Protein AF-A0A357APW9-F1 (afdb_monomer)

Solvent-accessible surface area (backbone atoms only — not comparable to full-atom values): 9909 Å² total; per-residue (Å²): 135,91,47,69,49,80,45,80,78,42,77,42,94,88,52,69,46,68,48,72,47,75,75,50,88,59,89,63,44,68,47,50,51,34,28,73,75,74,56,40,44,51,29,36,84,84,60,28,54,69,67,61,25,52,53,49,45,25,72,75,55,72,47,82,49,67,90,76,59,82,57,70,55,72,73,76,88,40,74,47,80,46,75,39,66,76,65,38,52,69,49,36,78,76,43,92,76,88,88,84,92,71,72,62,35,58,68,30,61,76,71,74,54,78,60,78,71,83,72,60,78,86,78,75,69,86,81,60,69,89,76,66,81,55,47,63,30,16,48,74,73,51,70,75,55,53,55,48,50,54,53,56,65,67,56,110

Foldseek 3Di:
DFDKDWDFPDDDPLATDIDIGGPDDDPCRVQQVCLVVVRGWALDPPSDDPVSNQVLVCLLPVNPCRVVDRRDTLDDPFKDKDAFVVVVVVVCVVPPDDDDDDDADVVCQVVVDDDPVSVDPPPDPPPCPVVDHIDIHGDDQDPSNVSSVVSSVVND

Structure (mmCIF, N/CA/C/O backbone):
data_AF-A0A357APW9-F1
#
_entry.id   AF-A0A357APW9-F1
#
loop_
_atom_site.group_PDB
_atom_site.id
_atom_site.type_symbol
_atom_site.label_atom_id
_atom_site.label_alt_id
_atom_site.label_comp_id
_atom_site.label_asym_id
_atom_site.label_entity_id
_atom_site.label_seq_id
_atom_site.pdbx_PDB_ins_code
_atom_site.Cartn_x
_atom_site.Cartn_y
_atom_site.Cartn_z
_atom_site.occupancy
_atom_site.B_iso_or_equiv
_atom_site.auth_seq_id
_atom_site.auth_comp_id
_atom_site.auth_asym_id
_atom_site.auth_atom_id
_atom_site.pdbx_PDB_model_num
ATOM 1 N N . PRO A 1 1 ? -9.421 -14.917 10.640 1.00 76.00 1 PRO A N 1
ATOM 2 C CA . PRO A 1 1 ? -8.869 -14.734 9.272 1.00 76.00 1 PRO A CA 1
ATOM 3 C C . PRO A 1 1 ? -8.505 -13.267 9.021 1.00 76.00 1 PRO A C 1
ATOM 5 O O . PRO A 1 1 ? -9.107 -12.390 9.628 1.00 76.00 1 PRO A O 1
ATOM 8 N N . VAL A 1 2 ? -7.502 -13.020 8.182 1.00 84.69 2 VAL A N 1
ATOM 9 C CA . VAL A 1 2 ? -7.038 -11.672 7.825 1.00 84.69 2 VAL A CA 1
ATOM 10 C C . VAL A 1 2 ? -7.858 -11.188 6.626 1.00 84.69 2 VAL A C 1
ATOM 12 O O . VAL A 1 2 ? -8.002 -11.959 5.679 1.00 84.69 2 VAL A O 1
ATOM 15 N N . LYS A 1 3 ? -8.442 -9.985 6.667 1.00 89.31 3 LYS A N 1
ATOM 16 C CA . LYS A 1 3 ? -9.419 -9.531 5.659 1.00 89.31 3 LYS A CA 1
ATOM 17 C C . LYS A 1 3 ? -9.141 -8.103 5.186 1.00 89.31 3 LYS A C 1
ATOM 19 O O . LYS A 1 3 ? -8.924 -7.213 6.007 1.00 89.31 3 LYS A O 1
ATOM 24 N N . ILE A 1 4 ? -9.193 -7.912 3.872 1.00 90.88 4 ILE A N 1
ATOM 25 C CA . ILE A 1 4 ? -9.157 -6.619 3.180 1.00 90.88 4 ILE A CA 1
ATOM 26 C C . ILE A 1 4 ? -10.185 -6.641 2.048 1.00 90.88 4 ILE A C 1
ATOM 28 O O . ILE A 1 4 ? -10.442 -7.717 1.503 1.00 90.88 4 ILE A O 1
ATOM 32 N N . SER A 1 5 ? -10.751 -5.485 1.714 1.00 91.06 5 SER A N 1
ATOM 33 C CA . SER A 1 5 ? -11.453 -5.265 0.445 1.00 91.06 5 SER A CA 1
ATOM 34 C C . SER A 1 5 ? -10.476 -4.650 -0.556 1.00 91.06 5 SER A C 1
ATOM 36 O O . SER A 1 5 ? -9.596 -3.891 -0.148 1.00 91.06 5 SER A O 1
ATOM 38 N N . ILE A 1 6 ? -10.584 -5.000 -1.837 1.00 92.69 6 ILE A N 1
ATOM 39 C CA . ILE A 1 6 ? -9.710 -4.494 -2.903 1.00 92.69 6 ILE A CA 1
ATOM 40 C C . ILE A 1 6 ? -10.590 -4.032 -4.059 1.00 92.69 6 ILE A C 1
ATOM 42 O O . ILE A 1 6 ? -11.341 -4.835 -4.611 1.00 92.69 6 ILE A O 1
ATOM 46 N N . GLU A 1 7 ? -10.426 -2.778 -4.462 1.00 89.75 7 GLU A N 1
ATOM 47 C CA . GLU A 1 7 ? -11.064 -2.197 -5.637 1.00 89.75 7 GLU A CA 1
ATOM 48 C C . GLU A 1 7 ? -9.993 -1.701 -6.625 1.00 89.75 7 GLU A C 1
ATOM 50 O O . GLU A 1 7 ? -9.190 -0.824 -6.292 1.00 89.75 7 GLU A O 1
ATOM 55 N N . PRO A 1 8 ? -9.911 -2.269 -7.842 1.00 88.62 8 PRO A N 1
ATOM 56 C CA . PRO A 1 8 ? -9.002 -1.772 -8.866 1.00 88.62 8 PRO A CA 1
ATOM 57 C C . PRO A 1 8 ? -9.509 -0.454 -9.454 1.00 88.62 8 PRO A C 1
ATOM 59 O O . PRO A 1 8 ? -10.489 -0.431 -10.192 1.00 88.62 8 PRO A O 1
ATOM 62 N N . LEU A 1 9 ? -8.792 0.633 -9.183 1.00 82.56 9 LEU A N 1
ATOM 63 C CA . LEU A 1 9 ? -9.059 1.945 -9.774 1.00 82.56 9 LEU A CA 1
ATOM 64 C C . LEU A 1 9 ? -8.445 2.066 -11.175 1.00 82.56 9 LEU A C 1
ATOM 66 O O . LEU A 1 9 ? -8.973 2.750 -12.049 1.00 82.56 9 LEU A O 1
ATOM 70 N N . PHE A 1 10 ? -7.312 1.397 -11.398 1.00 81.38 10 PHE A N 1
ATOM 71 C CA . PHE A 1 10 ? -6.664 1.318 -12.702 1.00 81.38 10 PHE A CA 1
ATOM 72 C C . PHE A 1 10 ? -5.875 0.017 -12.841 1.00 81.38 10 PHE A C 1
ATOM 74 O O . PHE A 1 10 ? -5.241 -0.439 -11.890 1.00 81.38 10 PHE A O 1
ATOM 81 N N . VAL A 1 11 ? -5.858 -0.553 -14.044 1.00 85.69 11 VAL A N 1
ATOM 82 C CA . VAL A 1 11 ? -5.086 -1.756 -14.370 1.00 85.69 11 VAL A CA 1
ATOM 83 C C . VAL A 1 11 ? -4.400 -1.558 -15.720 1.00 85.69 11 VAL A C 1
ATOM 85 O O . VAL A 1 11 ? -5.046 -1.168 -16.690 1.00 85.69 11 VAL A O 1
ATOM 88 N N . SER A 1 12 ? -3.100 -1.840 -15.776 1.00 84.94 12 SER A N 1
ATOM 89 C CA . SER A 1 12 ? -2.330 -2.037 -17.007 1.00 84.94 12 SER A CA 1
ATOM 90 C C . SER A 1 12 ? -1.679 -3.418 -17.010 1.00 84.94 12 SER A C 1
ATOM 92 O O . SER A 1 12 ? -1.779 -4.168 -16.039 1.00 84.94 12 SER A O 1
ATOM 94 N N . ASP A 1 13 ? -0.949 -3.735 -18.078 1.00 85.44 13 ASP A N 1
ATOM 95 C CA . ASP A 1 13 ? -0.240 -5.010 -18.224 1.00 85.44 13 ASP A CA 1
ATOM 96 C C . ASP A 1 13 ? 0.817 -5.253 -17.137 1.00 85.44 13 ASP A C 1
ATOM 98 O O . ASP A 1 13 ? 1.191 -6.391 -16.864 1.00 85.44 13 ASP A O 1
ATOM 102 N N . SER A 1 14 ? 1.352 -4.182 -16.540 1.00 86.88 14 SER A N 1
ATOM 103 C CA . SER A 1 14 ? 2.475 -4.264 -15.597 1.00 86.88 14 SER A CA 1
ATOM 104 C C . SER A 1 14 ? 2.143 -3.819 -14.176 1.00 86.88 14 SER A C 1
ATOM 106 O O . SER A 1 14 ? 2.874 -4.187 -13.257 1.00 86.88 14 SER A O 1
ATOM 108 N N . TYR A 1 15 ? 1.099 -3.006 -13.980 1.00 89.94 15 TYR A N 1
ATOM 109 C CA . TYR A 1 15 ? 0.781 -2.420 -12.677 1.00 89.94 15 TYR A CA 1
ATOM 110 C C . TYR A 1 15 ? -0.725 -2.256 -12.480 1.00 89.94 15 TYR A C 1
ATOM 112 O O . TYR A 1 15 ? -1.475 -2.017 -13.422 1.00 89.94 15 TYR A O 1
ATOM 120 N N . SER A 1 16 ? -1.147 -2.292 -11.220 1.00 90.31 16 SER A N 1
ATOM 121 C CA . SER A 1 16 ? -2.506 -1.956 -10.807 1.00 90.31 16 SER A CA 1
ATOM 122 C C . SER A 1 16 ? -2.482 -0.856 -9.753 1.00 90.31 16 SER A C 1
ATOM 124 O O . SER A 1 16 ? -1.707 -0.932 -8.797 1.00 90.31 16 SER A O 1
ATOM 126 N N . TYR A 1 17 ? -3.360 0.129 -9.905 1.00 88.75 17 TYR A N 1
ATOM 127 C CA . TYR A 1 17 ? -3.673 1.109 -8.879 1.00 88.75 17 TYR A CA 1
ATOM 128 C C . TYR A 1 17 ? -4.918 0.643 -8.127 1.00 88.75 17 TYR A C 1
ATOM 130 O O . TYR A 1 17 ? -5.968 0.441 -8.737 1.00 88.75 17 TYR A O 1
ATOM 138 N N . LEU A 1 18 ? -4.776 0.412 -6.824 1.00 89.38 18 LEU A N 1
ATOM 139 C CA . LEU A 1 18 ? -5.797 -0.230 -6.004 1.00 89.38 18 LEU A CA 1
ATOM 140 C C . LEU A 1 18 ? -6.224 0.695 -4.872 1.00 89.38 18 LEU A C 1
ATOM 142 O O . LEU A 1 18 ? -5.379 1.246 -4.165 1.00 89.38 18 LEU A O 1
ATOM 146 N N . GLU A 1 19 ? -7.527 0.774 -4.656 1.00 87.94 19 GLU A N 1
ATOM 147 C CA . GLU A 1 19 ? -8.104 1.202 -3.394 1.00 87.94 19 GLU A CA 1
ATOM 148 C C . GLU A 1 19 ? -8.273 -0.022 -2.491 1.00 87.94 19 GLU A C 1
ATOM 150 O O . GLU A 1 19 ? -8.686 -1.098 -2.934 1.00 87.94 19 GLU A O 1
ATOM 155 N N . ILE A 1 20 ? -7.865 0.106 -1.227 1.00 90.31 20 ILE A N 1
ATOM 156 C CA . ILE A 1 20 ? -7.864 -1.009 -0.280 1.00 90.31 20 ILE A CA 1
ATOM 157 C C . ILE A 1 20 ? -8.502 -0.566 1.023 1.00 90.31 20 ILE A C 1
ATOM 159 O O . ILE A 1 20 ? -8.011 0.347 1.686 1.00 90.31 20 ILE A O 1
ATOM 163 N N . GLU A 1 21 ? -9.531 -1.298 1.432 1.00 88.12 21 GLU A N 1
ATOM 164 C CA . GLU A 1 21 ? -10.164 -1.133 2.733 1.00 88.12 21 GLU A CA 1
ATOM 165 C C . GLU A 1 21 ? -9.637 -2.186 3.717 1.00 88.12 21 GLU A C 1
ATOM 167 O O . GLU A 1 21 ? -9.657 -3.398 3.461 1.00 88.12 21 GLU A O 1
ATOM 172 N N . LEU A 1 22 ? -9.157 -1.726 4.872 1.00 87.31 22 LEU A N 1
ATOM 173 C CA . LEU A 1 22 ? -8.703 -2.595 5.953 1.00 87.31 22 LEU A CA 1
ATOM 174 C C . LEU A 1 22 ? -9.883 -3.037 6.824 1.00 87.31 22 LEU A C 1
ATOM 176 O O . LEU A 1 22 ? -10.362 -2.280 7.657 1.00 87.31 22 LEU A O 1
ATOM 180 N N . ILE A 1 23 ? -10.273 -4.309 6.712 1.00 87.88 23 ILE A N 1
ATOM 181 C CA . ILE A 1 23 ? -11.295 -4.912 7.591 1.00 87.88 23 ILE A CA 1
ATOM 182 C C . ILE A 1 23 ? -10.653 -5.435 8.890 1.00 87.88 23 ILE A C 1
ATOM 184 O O . ILE A 1 23 ? -11.259 -5.433 9.958 1.00 87.88 23 ILE A O 1
ATOM 188 N N . THR A 1 24 ? -9.405 -5.907 8.815 1.00 89.19 24 THR A N 1
ATOM 189 C CA . THR A 1 24 ? -8.574 -6.253 9.985 1.00 89.19 24 THR A CA 1
ATOM 190 C C . THR A 1 24 ? -7.242 -5.501 9.950 1.00 89.19 24 THR A C 1
ATOM 192 O O . THR A 1 24 ? -6.805 -5.112 8.874 1.00 89.19 24 THR A O 1
ATOM 195 N N . GLY A 1 25 ? -6.565 -5.330 11.094 1.00 89.00 25 GLY A N 1
ATOM 196 C CA . GLY A 1 25 ? -5.354 -4.493 11.219 1.00 89.00 25 GLY A CA 1
ATOM 197 C C . GLY A 1 25 ? -4.065 -5.225 11.624 1.00 89.00 25 GLY A C 1
ATOM 198 O O . GLY A 1 25 ? -3.345 -4.753 12.500 1.00 89.00 25 GLY A O 1
ATOM 199 N N . LYS A 1 26 ? -3.754 -6.398 11.053 1.00 91.88 26 LYS A N 1
ATOM 200 C CA . LYS A 1 26 ? -2.499 -7.108 11.382 1.00 91.88 26 LYS A CA 1
ATOM 201 C C . LYS A 1 26 ? -1.266 -6.420 10.779 1.00 91.88 26 LYS A C 1
ATOM 203 O O . LYS A 1 26 ? -1.328 -5.788 9.725 1.00 91.88 26 LYS A O 1
ATOM 208 N N . SER A 1 27 ? -0.104 -6.609 11.406 1.00 93.75 27 SER A N 1
ATOM 209 C CA . SER A 1 27 ? 1.164 -6.052 10.918 1.00 93.75 27 SER A CA 1
ATOM 210 C C . SER A 1 27 ? 1.477 -6.501 9.487 1.00 93.75 27 SER A C 1
ATOM 212 O O . SER A 1 27 ? 1.484 -7.694 9.188 1.00 93.75 27 SER A O 1
ATOM 214 N N . HIS A 1 28 ? 1.772 -5.533 8.612 1.00 93.88 28 HIS A N 1
ATOM 215 C CA . HIS A 1 28 ? 2.067 -5.743 7.186 1.00 93.88 28 HIS A CA 1
ATOM 216 C C . HIS A 1 28 ? 0.985 -6.505 6.406 1.00 93.88 28 HIS A C 1
ATOM 218 O O . HIS A 1 28 ? 1.290 -7.116 5.384 1.00 93.88 28 HIS A O 1
ATOM 224 N N . GLN A 1 29 ? -0.261 -6.477 6.875 1.00 94.75 29 GLN A N 1
ATOM 225 C CA . GLN A 1 29 ? -1.353 -7.265 6.318 1.00 94.75 29 GLN A CA 1
ATOM 226 C C . GLN A 1 29 ? -1.517 -7.087 4.803 1.00 94.75 29 GLN A C 1
ATOM 228 O O . GLN A 1 29 ? -1.393 -8.070 4.077 1.00 94.75 29 GLN A O 1
ATOM 233 N N . ILE A 1 30 ? -1.704 -5.849 4.330 1.00 95.94 30 ILE A N 1
ATOM 234 C CA . ILE A 1 30 ? -1.867 -5.541 2.897 1.00 95.94 30 ILE A CA 1
ATOM 235 C C . ILE A 1 30 ? -0.674 -6.071 2.099 1.00 95.94 30 ILE A C 1
ATOM 237 O O . ILE A 1 30 ? -0.833 -6.824 1.144 1.00 95.94 30 ILE A O 1
ATOM 241 N N . ARG A 1 31 ? 0.536 -5.727 2.547 1.00 96.69 31 ARG A N 1
ATOM 242 C CA . ARG A 1 31 ? 1.800 -6.074 1.888 1.00 96.69 31 ARG A CA 1
ATOM 243 C C . ARG A 1 31 ? 1.967 -7.582 1.704 1.00 96.69 31 ARG A C 1
ATOM 245 O O . ARG A 1 31 ? 2.265 -8.043 0.608 1.00 96.69 31 ARG A O 1
ATOM 252 N N . ALA A 1 32 ? 1.749 -8.349 2.771 1.00 96.31 32 ALA A N 1
ATOM 253 C CA . ALA A 1 32 ? 1.882 -9.801 2.744 1.00 96.31 32 ALA A CA 1
ATOM 254 C C . ALA A 1 32 ? 0.772 -10.467 1.918 1.00 96.31 32 ALA A C 1
ATOM 256 O O . ALA A 1 32 ? 1.051 -11.410 1.183 1.00 96.31 32 ALA A O 1
ATOM 257 N N . GLN A 1 33 ? -0.470 -9.978 2.014 1.00 95.94 33 GLN A N 1
ATOM 258 C CA . GLN A 1 33 ? -1.592 -10.526 1.249 1.00 95.94 33 GLN A CA 1
ATOM 259 C C . GLN A 1 33 ? -1.411 -10.301 -0.253 1.00 95.94 33 GLN A C 1
ATOM 261 O O . GLN A 1 33 ? -1.477 -11.262 -1.016 1.00 95.94 33 GLN A O 1
ATOM 266 N N . LEU A 1 34 ? -1.092 -9.075 -0.666 1.00 96.44 34 LEU A N 1
ATOM 267 C CA . LEU A 1 34 ? -0.835 -8.736 -2.065 1.00 96.44 34 LEU A CA 1
ATOM 268 C C . LEU A 1 34 ? 0.351 -9.523 -2.648 1.00 96.44 34 LEU A C 1
ATOM 270 O O . LEU A 1 34 ? 0.254 -10.090 -3.735 1.00 96.44 34 LEU A O 1
ATOM 274 N N . ALA A 1 35 ? 1.444 -9.664 -1.892 1.00 96.44 35 ALA A N 1
ATOM 275 C CA . ALA A 1 35 ? 2.565 -10.510 -2.299 1.00 96.44 35 ALA A CA 1
ATOM 276 C C . ALA A 1 35 ? 2.176 -11.995 -2.427 1.00 96.44 35 ALA A C 1
ATOM 278 O O . ALA A 1 35 ? 2.613 -12.661 -3.363 1.00 96.44 35 ALA A O 1
ATOM 279 N N . SER A 1 36 ? 1.330 -12.512 -1.527 1.00 95.56 36 SER A N 1
ATOM 280 C CA . SER A 1 36 ? 0.896 -13.918 -1.551 1.00 95.56 36 SER A CA 1
ATOM 281 C C . SER A 1 36 ? 0.057 -14.282 -2.780 1.00 95.56 36 SER A C 1
ATOM 283 O O . SER A 1 36 ? 0.080 -15.435 -3.202 1.00 95.56 36 SER A O 1
ATOM 285 N N . ILE A 1 37 ? -0.628 -13.302 -3.381 1.00 94.62 37 ILE A N 1
ATOM 286 C CA . ILE A 1 37 ? -1.390 -13.467 -4.629 1.00 94.62 37 ILE A CA 1
ATOM 287 C C . ILE A 1 37 ? -0.579 -13.080 -5.876 1.00 94.62 37 ILE A C 1
ATOM 289 O O . ILE A 1 37 ? -1.145 -12.929 -6.954 1.00 94.62 37 ILE A O 1
ATOM 293 N N . GLY A 1 38 ? 0.737 -12.880 -5.740 1.00 94.56 38 GLY A N 1
ATOM 294 C CA . GLY A 1 38 ? 1.641 -12.579 -6.854 1.00 94.56 38 GLY A CA 1
ATOM 295 C C . GLY A 1 38 ? 1.688 -11.113 -7.292 1.00 94.56 38 GLY A C 1
ATOM 296 O O . GLY A 1 38 ? 2.378 -10.806 -8.258 1.00 94.56 38 GLY A O 1
ATOM 297 N N . ASN A 1 39 ? 1.018 -10.205 -6.577 1.00 95.06 39 ASN A N 1
ATOM 298 C CA . ASN A 1 39 ? 0.908 -8.787 -6.932 1.00 95.06 39 ASN A CA 1
ATOM 299 C C . ASN A 1 39 ? 1.480 -7.885 -5.825 1.00 95.06 39 ASN A C 1
ATOM 301 O O . ASN A 1 39 ? 0.738 -7.117 -5.220 1.00 95.06 39 ASN A O 1
ATOM 305 N N . PRO A 1 40 ? 2.775 -7.990 -5.476 1.00 96.12 40 PRO A N 1
ATOM 306 C CA . PRO A 1 40 ? 3.326 -7.255 -4.345 1.00 96.12 40 PRO A CA 1
ATOM 307 C C . PRO A 1 40 ? 3.349 -5.735 -4.566 1.00 96.12 40 PRO A C 1
ATOM 309 O O . PRO A 1 40 ? 3.482 -5.250 -5.687 1.00 96.12 40 PRO A O 1
ATOM 312 N N . VAL A 1 41 ? 3.325 -4.985 -3.461 1.00 95.62 41 VAL A N 1
ATOM 313 C CA . VAL A 1 41 ? 3.436 -3.518 -3.467 1.00 95.62 41 VAL A CA 1
ATOM 314 C C . VAL A 1 41 ? 4.792 -3.075 -4.030 1.00 95.62 41 VAL A C 1
ATOM 316 O O . VAL A 1 41 ? 5.847 -3.552 -3.596 1.00 95.62 41 VAL A O 1
ATOM 319 N N . ILE A 1 42 ? 4.775 -2.118 -4.960 1.00 93.25 42 ILE A N 1
ATOM 320 C CA . ILE A 1 42 ? 5.993 -1.510 -5.506 1.00 93.25 42 ILE A CA 1
ATOM 321 C C . ILE A 1 42 ? 6.739 -0.744 -4.409 1.00 93.25 42 ILE A C 1
ATOM 323 O O . ILE A 1 42 ? 6.147 -0.038 -3.598 1.00 93.25 42 ILE A O 1
ATOM 3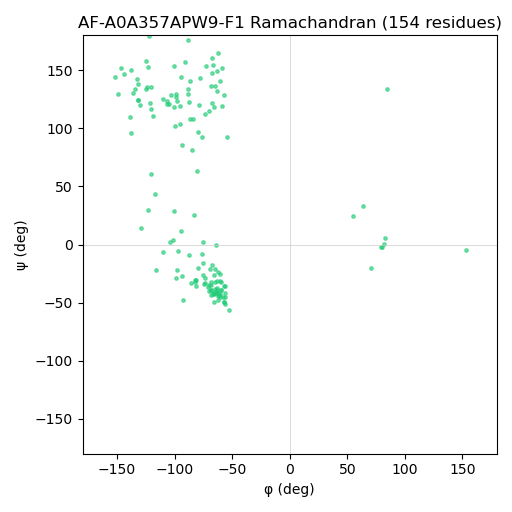27 N N . GLY A 1 43 ? 8.057 -0.912 -4.371 1.00 91.31 43 GLY A N 1
ATOM 328 C CA . GLY A 1 43 ? 8.936 -0.342 -3.350 1.00 91.31 43 GLY A CA 1
ATOM 329 C C . GLY A 1 43 ? 8.968 -1.121 -2.034 1.00 91.31 43 GLY A C 1
ATOM 330 O O . GLY A 1 43 ? 9.754 -0.796 -1.146 1.00 91.31 43 GLY A O 1
ATOM 331 N N . ASP A 1 44 ? 8.190 -2.201 -1.896 1.00 94.75 44 ASP A N 1
ATOM 332 C CA . ASP A 1 44 ? 8.287 -3.075 -0.730 1.00 94.75 44 ASP A CA 1
ATOM 333 C C . ASP A 1 44 ? 9.607 -3.865 -0.754 1.00 94.75 44 ASP A C 1
ATOM 335 O O . ASP A 1 44 ? 9.838 -4.712 -1.618 1.00 94.75 44 ASP A O 1
ATOM 339 N N . PHE A 1 45 ? 10.489 -3.605 0.212 1.00 90.44 45 PHE A N 1
ATOM 340 C CA . PHE A 1 45 ? 11.772 -4.306 0.332 1.00 90.44 45 PHE A CA 1
ATOM 341 C C . PHE A 1 45 ? 11.649 -5.733 0.893 1.00 90.44 45 PHE A C 1
ATOM 343 O O . PHE A 1 45 ? 12.515 -6.566 0.638 1.00 90.44 45 PHE A O 1
ATOM 350 N N . LYS A 1 46 ? 10.607 -6.020 1.683 1.00 92.06 46 LYS A N 1
ATOM 351 C CA . LYS A 1 46 ? 10.454 -7.295 2.402 1.00 92.06 46 LYS A CA 1
ATOM 352 C C . LYS A 1 46 ? 9.647 -8.315 1.606 1.00 92.06 46 LYS A C 1
ATOM 354 O O . LYS A 1 46 ? 10.043 -9.473 1.546 1.00 92.06 46 LYS A O 1
ATOM 359 N N . TYR A 1 47 ? 8.508 -7.895 1.065 1.00 94.56 47 TYR A N 1
ATOM 360 C CA . TYR A 1 47 ? 7.585 -8.772 0.338 1.00 94.56 47 TYR A CA 1
ATOM 361 C C . TYR A 1 47 ? 7.548 -8.476 -1.166 1.00 94.56 47 TYR A C 1
ATOM 363 O O . TYR A 1 47 ? 6.892 -9.198 -1.912 1.00 94.56 47 TYR A O 1
ATOM 371 N N . GLY A 1 48 ? 8.229 -7.415 -1.611 1.00 91.19 48 GLY A N 1
ATOM 372 C CA . GLY A 1 48 ? 8.239 -6.990 -3.004 1.00 91.19 48 GLY A CA 1
ATOM 373 C C . GLY A 1 48 ? 9.315 -7.631 -3.863 1.00 91.19 48 GLY A C 1
ATOM 374 O O . GLY A 1 48 ? 10.173 -8.391 -3.412 1.00 91.19 48 GLY A O 1
ATOM 375 N N . ASN A 1 49 ? 9.257 -7.300 -5.150 1.00 90.81 49 ASN A N 1
ATOM 376 C CA . ASN A 1 49 ? 10.194 -7.788 -6.147 1.00 90.81 49 ASN A CA 1
ATOM 377 C C . ASN A 1 49 ? 11.241 -6.710 -6.450 1.00 90.81 49 ASN A C 1
ATOM 379 O O . ASN A 1 49 ? 10.922 -5.637 -6.961 1.00 90.81 49 ASN A O 1
ATOM 383 N N . ARG A 1 50 ? 12.516 -7.014 -6.179 1.00 89.19 50 ARG A N 1
ATOM 384 C CA . ARG A 1 50 ? 13.624 -6.074 -6.399 1.00 89.19 50 ARG A CA 1
ATOM 385 C C . ARG A 1 50 ? 13.699 -5.578 -7.845 1.00 89.19 50 ARG A C 1
ATOM 387 O O . ARG A 1 50 ? 13.925 -4.391 -8.052 1.00 89.19 50 ARG A O 1
ATOM 394 N N . ASN A 1 51 ? 13.507 -6.452 -8.828 1.00 89.38 51 ASN A N 1
ATOM 395 C CA . ASN A 1 51 ? 13.590 -6.079 -10.240 1.00 89.38 51 ASN A CA 1
ATOM 396 C C . ASN A 1 51 ? 12.426 -5.164 -10.634 1.00 89.38 51 ASN A C 1
ATOM 398 O O . ASN A 1 51 ? 12.662 -4.141 -11.273 1.00 89.38 51 ASN A O 1
ATOM 402 N N . ALA A 1 52 ? 11.204 -5.475 -10.188 1.00 89.25 52 ALA A N 1
ATOM 403 C CA . ALA A 1 52 ? 10.035 -4.624 -10.415 1.00 89.25 52 ALA A CA 1
ATOM 404 C C . ALA A 1 52 ? 10.209 -3.239 -9.773 1.00 89.25 52 ALA A C 1
ATOM 406 O O . ALA A 1 52 ? 9.960 -2.223 -10.418 1.00 89.25 52 ALA A O 1
ATOM 407 N N . ASN A 1 53 ? 10.728 -3.193 -8.543 1.00 90.44 53 ASN A N 1
ATOM 408 C CA . ASN A 1 53 ? 11.000 -1.947 -7.830 1.00 90.44 53 ASN A CA 1
ATOM 409 C C . ASN A 1 53 ? 12.038 -1.084 -8.565 1.00 90.44 53 ASN A C 1
ATOM 411 O O . ASN A 1 53 ? 11.847 0.120 -8.714 1.00 90.44 53 ASN A O 1
ATOM 415 N N . MET A 1 54 ? 13.124 -1.690 -9.058 1.00 87.88 54 MET A N 1
ATOM 416 C CA . MET A 1 54 ? 14.146 -0.961 -9.815 1.00 87.88 54 MET A CA 1
ATOM 417 C C . MET A 1 54 ? 13.637 -0.485 -11.178 1.00 87.88 54 MET A C 1
ATOM 419 O O . MET A 1 54 ? 13.969 0.625 -11.583 1.00 87.88 54 MET A O 1
ATOM 423 N N . ALA A 1 55 ? 12.832 -1.296 -11.871 1.00 88.31 55 ALA A N 1
ATOM 424 C CA . ALA A 1 55 ? 12.219 -0.912 -13.140 1.00 88.31 55 ALA A CA 1
ATOM 425 C C . ALA A 1 55 ? 11.237 0.256 -12.960 1.00 88.31 55 ALA A C 1
ATOM 427 O O . ALA A 1 55 ? 11.225 1.185 -13.762 1.00 88.31 55 ALA A O 1
ATOM 428 N N . PHE A 1 56 ? 10.448 0.245 -11.883 1.00 87.81 56 PHE A N 1
ATOM 429 C CA . PHE A 1 56 ? 9.545 1.347 -11.565 1.00 87.81 56 PHE A CA 1
ATOM 430 C C . PHE A 1 56 ? 10.306 2.629 -11.203 1.00 87.81 56 PHE A C 1
ATOM 432 O O . PHE A 1 56 ? 9.981 3.703 -11.700 1.00 87.81 56 PHE A O 1
ATOM 439 N N . LEU A 1 57 ? 11.373 2.517 -10.408 1.00 85.62 57 LEU A N 1
ATOM 440 C CA . LEU A 1 57 ? 12.243 3.645 -10.066 1.00 85.62 57 LEU A CA 1
ATOM 441 C C . LEU A 1 57 ? 12.891 4.279 -11.307 1.00 85.62 57 LEU A C 1
ATOM 443 O O . LEU A 1 57 ? 13.029 5.496 -11.404 1.00 85.62 57 LEU A O 1
ATOM 447 N N . GLU A 1 58 ? 13.294 3.447 -12.265 1.00 86.38 58 GLU A N 1
ATOM 448 C CA . GLU A 1 58 ? 13.845 3.894 -13.542 1.00 86.38 58 GLU A CA 1
ATOM 449 C C . GLU A 1 58 ? 12.811 4.675 -14.359 1.00 86.38 58 GLU A C 1
ATOM 451 O O . GLU A 1 58 ? 13.151 5.742 -14.868 1.00 86.38 58 GLU A O 1
ATOM 456 N N . LY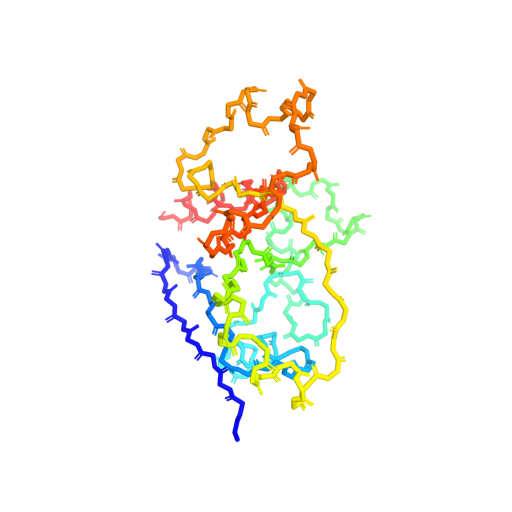S A 1 59 ? 11.550 4.219 -14.388 1.00 84.25 59 LYS A N 1
ATOM 457 C CA . LYS A 1 59 ? 10.429 4.964 -14.985 1.00 84.25 59 LYS A CA 1
ATOM 458 C C . LYS A 1 59 ? 10.154 6.288 -14.255 1.00 84.25 59 LYS A C 1
ATOM 460 O O . LYS A 1 59 ? 9.873 7.280 -14.912 1.00 84.25 59 LYS A O 1
ATOM 465 N N . GLN A 1 60 ? 10.288 6.326 -12.925 1.00 80.75 60 GLN A N 1
ATOM 466 C CA . GLN A 1 60 ? 10.065 7.531 -12.107 1.00 80.75 60 GLN A CA 1
ATOM 467 C C . GLN A 1 60 ? 11.126 8.623 -12.278 1.00 80.75 60 GLN A C 1
ATOM 469 O O . GLN A 1 60 ? 10.810 9.807 -12.184 1.00 80.75 60 GLN A O 1
ATOM 474 N N . HIS A 1 61 ? 12.387 8.242 -12.489 1.00 80.62 61 HIS A N 1
ATOM 475 C CA . HIS A 1 61 ? 13.518 9.176 -12.423 1.00 80.62 61 HIS A CA 1
ATOM 476 C C . HIS A 1 61 ? 14.453 9.126 -13.639 1.00 80.62 61 HIS A C 1
ATOM 478 O O . HIS A 1 61 ? 15.581 9.617 -13.567 1.00 80.62 61 HIS A O 1
ATOM 484 N N . GLY A 1 62 ? 14.032 8.502 -14.741 1.00 75.81 62 GLY A N 1
ATOM 485 C CA . GLY A 1 62 ? 14.807 8.448 -15.985 1.00 75.81 62 GLY A CA 1
ATOM 486 C C . GLY A 1 62 ? 16.143 7.705 -15.859 1.00 75.81 62 GLY A C 1
ATOM 487 O O . GLY A 1 62 ? 17.134 8.101 -16.465 1.00 75.81 62 GLY A O 1
ATOM 488 N N . GLY A 1 63 ? 16.213 6.668 -15.017 1.00 71.44 63 GLY A N 1
ATOM 489 C CA . GLY A 1 63 ? 17.389 5.794 -14.858 1.00 71.44 63 GLY A CA 1
ATOM 490 C C . GLY A 1 63 ? 18.629 6.407 -14.181 1.00 71.44 63 GLY A C 1
ATOM 491 O O . GLY A 1 63 ? 19.433 5.668 -13.613 1.00 71.44 63 GLY A O 1
ATOM 492 N N . ALA A 1 64 ? 18.771 7.735 -14.132 1.00 72.94 64 ALA A N 1
ATOM 493 C CA . ALA A 1 64 ? 19.943 8.426 -13.570 1.00 72.94 64 ALA A CA 1
ATOM 494 C C . ALA A 1 64 ? 20.180 8.156 -12.068 1.00 72.94 64 ALA A C 1
ATOM 496 O O . ALA A 1 64 ? 21.309 8.272 -11.564 1.00 72.94 64 ALA A O 1
ATOM 497 N N . LEU A 1 65 ? 19.111 7.782 -11.357 1.00 70.88 65 LEU A N 1
ATOM 498 C CA . LEU A 1 65 ?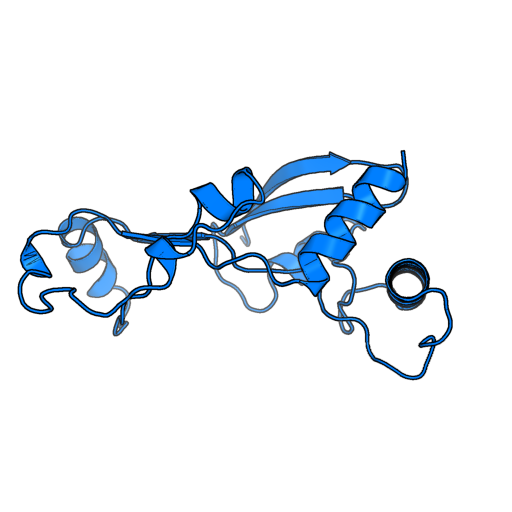 19.099 7.484 -9.922 1.00 70.88 65 LEU A CA 1
ATOM 499 C C . LEU A 1 65 ? 19.109 5.974 -9.613 1.00 70.88 65 LEU A C 1
ATOM 501 O O . LEU A 1 65 ? 19.077 5.579 -8.444 1.00 70.88 65 LEU A O 1
ATOM 505 N N . LYS A 1 66 ? 19.206 5.114 -10.637 1.00 70.44 66 LYS A N 1
ATOM 506 C CA . LYS A 1 66 ? 19.245 3.653 -10.485 1.00 70.44 66 LYS A CA 1
ATOM 507 C C . LYS A 1 66 ? 20.428 3.237 -9.605 1.00 70.44 66 LYS A C 1
ATOM 509 O O . LYS A 1 66 ? 21.582 3.513 -9.916 1.00 70.44 66 LYS A O 1
ATOM 514 N N . GLY A 1 67 ? 20.129 2.595 -8.475 1.00 70.88 67 GLY A N 1
ATOM 515 C CA . GLY A 1 67 ? 21.128 2.137 -7.500 1.00 70.88 67 GLY A CA 1
ATOM 516 C C . GLY A 1 67 ? 21.673 3.223 -6.564 1.00 70.88 67 GLY A C 1
ATOM 517 O O . GLY A 1 67 ? 22.455 2.896 -5.677 1.00 70.88 67 GLY A O 1
ATOM 518 N N . LYS A 1 68 ? 21.250 4.485 -6.726 1.00 75.94 68 LYS A N 1
ATOM 519 C CA . LYS A 1 68 ? 21.642 5.613 -5.861 1.00 75.94 68 LYS A CA 1
ATOM 520 C C . LYS A 1 68 ? 20.596 5.933 -4.800 1.00 75.94 68 LYS A C 1
ATOM 522 O O . LYS A 1 68 ? 20.945 6.406 -3.725 1.00 75.94 68 LYS A O 1
ATOM 527 N N . ILE A 1 69 ? 19.329 5.661 -5.101 1.00 78.25 69 ILE A N 1
ATOM 528 C CA . ILE A 1 69 ? 18.208 5.875 -4.187 1.00 78.25 69 ILE A CA 1
ATOM 529 C C . ILE A 1 69 ? 17.438 4.576 -3.977 1.00 78.25 69 ILE A C 1
ATOM 531 O O . ILE A 1 69 ? 17.443 3.680 -4.827 1.00 78.25 69 ILE A O 1
ATOM 535 N N . LYS A 1 70 ? 16.794 4.472 -2.817 1.00 76.50 70 LYS A N 1
ATOM 536 C CA . LYS A 1 70 ? 15.856 3.390 -2.533 1.00 76.50 70 LYS A CA 1
ATOM 537 C C . LYS A 1 70 ? 14.471 3.800 -3.044 1.00 76.50 70 LYS A C 1
ATOM 539 O O . LYS A 1 70 ? 14.127 4.967 -2.898 1.00 76.50 70 LYS A O 1
ATOM 544 N N . PRO A 1 71 ? 13.704 2.872 -3.633 1.00 78.88 71 PRO A N 1
ATOM 545 C CA . PRO A 1 71 ? 12.333 3.148 -4.029 1.00 78.88 71 PRO A CA 1
ATOM 546 C C . PRO A 1 71 ? 11.458 3.344 -2.792 1.00 78.88 71 PRO A C 1
ATOM 548 O O . PRO A 1 71 ? 11.553 2.562 -1.841 1.00 78.88 71 PRO A O 1
ATOM 551 N N . ASP A 1 72 ? 10.606 4.364 -2.831 1.00 83.25 72 ASP A N 1
ATOM 552 C CA . ASP A 1 72 ? 9.546 4.553 -1.846 1.00 83.25 72 ASP A CA 1
ATOM 553 C C . ASP A 1 72 ? 8.494 3.450 -1.982 1.00 83.25 72 ASP A C 1
ATOM 555 O O . ASP A 1 72 ? 8.240 2.939 -3.075 1.00 83.25 72 ASP A O 1
ATOM 559 N N . MET A 1 73 ? 7.888 3.062 -0.860 1.00 89.38 73 MET A N 1
ATOM 560 C CA . MET A 1 73 ? 6.814 2.074 -0.857 1.00 89.38 73 MET A CA 1
ATOM 561 C C . MET A 1 73 ? 5.506 2.738 -1.290 1.00 89.38 73 MET A C 1
ATOM 563 O O . MET A 1 73 ? 5.008 3.633 -0.610 1.00 89.38 73 MET A O 1
ATOM 567 N N . PHE A 1 74 ? 4.915 2.245 -2.375 1.00 90.81 74 PHE A N 1
ATOM 568 C CA . PHE A 1 74 ? 3.643 2.726 -2.917 1.00 90.81 74 PHE A CA 1
ATOM 569 C C . PHE A 1 74 ? 2.453 2.141 -2.155 1.00 90.81 74 PHE A C 1
ATOM 571 O O . PHE A 1 74 ? 1.638 1.394 -2.688 1.00 90.81 74 PHE A O 1
ATOM 578 N N . LEU A 1 75 ? 2.377 2.481 -0.870 1.00 91.81 75 LEU A N 1
ATOM 579 C CA . LEU A 1 75 ? 1.248 2.195 0.004 1.00 91.81 75 LEU A CA 1
ATOM 580 C C . LEU A 1 75 ? 0.993 3.426 0.867 1.00 91.81 75 LEU A C 1
ATOM 582 O O . LEU A 1 75 ? 1.783 3.738 1.757 1.00 91.81 75 LEU A O 1
ATOM 586 N N . HIS A 1 76 ? -0.112 4.110 0.597 1.00 87.38 76 HIS A N 1
ATOM 587 C CA . HIS A 1 76 ? -0.458 5.362 1.248 1.00 87.38 76 HIS A CA 1
ATOM 588 C C . HIS A 1 76 ? -1.806 5.220 1.958 1.00 87.38 76 HIS A C 1
ATOM 590 O O . HIS A 1 76 ? -2.809 4.873 1.338 1.00 87.38 76 HIS A O 1
ATOM 596 N N . ALA A 1 77 ? -1.815 5.452 3.271 1.00 87.12 77 ALA A N 1
ATOM 597 C CA . ALA A 1 77 ? -3.048 5.536 4.041 1.00 87.12 77 ALA A CA 1
ATOM 598 C C . ALA A 1 77 ? -3.688 6.893 3.746 1.00 87.12 77 ALA A C 1
ATOM 600 O O . ALA A 1 77 ? -3.322 7.893 4.357 1.00 87.12 77 A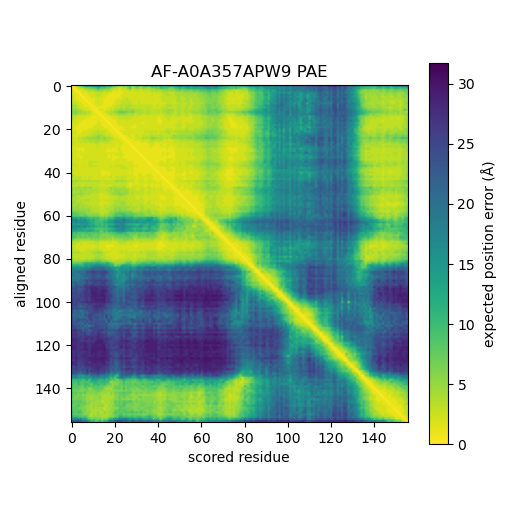LA A O 1
ATOM 601 N N . TYR A 1 78 ? -4.571 6.910 2.750 1.00 77.56 78 TYR A N 1
ATOM 602 C CA . TYR A 1 78 ? -5.127 8.150 2.229 1.00 77.56 78 TYR A CA 1
ATOM 603 C C . TYR A 1 78 ? -6.455 8.524 2.897 1.00 77.56 78 TYR A C 1
ATOM 605 O O . TYR A 1 78 ? -6.735 9.704 2.968 1.00 77.56 78 TYR A O 1
ATOM 613 N N . LYS A 1 79 ? -7.254 7.575 3.410 1.00 76.06 79 LYS A N 1
ATOM 614 C CA . LYS A 1 79 ? -8.536 7.851 4.083 1.00 76.06 79 LYS A CA 1
ATOM 615 C C . LYS A 1 79 ? -8.652 7.108 5.413 1.00 76.06 79 LYS A C 1
ATOM 617 O O . LYS A 1 79 ? -8.312 5.928 5.498 1.00 76.06 79 LYS A O 1
ATOM 622 N N . LEU A 1 80 ? -9.170 7.792 6.428 1.00 80.06 80 LEU A N 1
ATOM 623 C CA . LEU A 1 80 ? -9.601 7.238 7.706 1.00 80.06 80 LEU A CA 1
ATOM 624 C C . LEU A 1 80 ? -11.009 7.758 8.002 1.00 80.06 80 LEU A C 1
ATOM 626 O O . LEU A 1 80 ? -11.206 8.960 8.115 1.00 80.06 80 LEU A O 1
ATOM 630 N N . VAL A 1 81 ? -11.965 6.843 8.135 1.00 72.81 81 VAL A N 1
ATOM 631 C CA . VAL A 1 81 ? -13.329 7.152 8.576 1.00 72.81 81 VAL A CA 1
ATOM 632 C C . VAL A 1 81 ? -13.456 6.688 10.016 1.00 72.81 81 VAL A C 1
ATOM 634 O O . VAL A 1 81 ? -13.246 5.505 10.297 1.00 72.81 81 VAL A O 1
ATOM 637 N N . MET A 1 82 ? -13.776 7.604 10.924 1.00 71.56 82 MET A N 1
ATOM 638 C CA . MET A 1 82 ? -14.086 7.270 12.312 1.00 71.56 82 MET A CA 1
ATOM 639 C C . MET A 1 82 ? -15.605 7.327 12.511 1.00 71.56 82 MET A C 1
ATOM 641 O O . MET A 1 82 ? -16.209 8.334 12.135 1.00 71.56 82 MET A O 1
ATOM 645 N N . PRO A 1 83 ? -16.229 6.277 13.079 1.00 67.62 83 PRO A N 1
ATOM 646 C CA . PRO A 1 83 ? -17.655 6.306 13.387 1.00 67.62 83 PRO A CA 1
ATOM 647 C C . PRO A 1 83 ? -17.976 7.401 14.411 1.00 67.62 83 PRO A C 1
ATOM 649 O O . PRO A 1 83 ? -17.078 7.940 15.062 1.00 67.62 83 PRO A O 1
ATOM 652 N N . GLU A 1 84 ? -19.257 7.743 14.541 1.00 60.94 84 GLU A N 1
ATOM 653 C CA . GLU A 1 84 ? -19.708 8.745 15.507 1.00 60.94 84 GLU A CA 1
ATOM 654 C C . GLU A 1 84 ? -19.339 8.353 16.944 1.00 60.94 84 GLU A C 1
ATOM 656 O O . GLU A 1 84 ? -19.191 7.175 17.282 1.00 60.94 84 GLU A O 1
ATOM 661 N N . ILE A 1 85 ? -19.158 9.369 17.792 1.00 57.09 85 ILE A N 1
ATOM 662 C CA . ILE A 1 85 ? -18.605 9.207 19.141 1.00 57.09 85 ILE A CA 1
ATOM 663 C C . ILE A 1 85 ? -19.465 8.266 20.000 1.00 57.09 85 ILE A C 1
ATOM 665 O O . ILE A 1 85 ? -18.905 7.489 20.764 1.00 57.09 85 ILE A O 1
ATOM 669 N N . GLU A 1 86 ? -20.783 8.227 19.808 1.00 56.75 86 GLU A N 1
ATOM 670 C CA . GLU A 1 86 ? -21.681 7.312 20.532 1.00 56.75 86 GLU A CA 1
ATOM 671 C C . GLU A 1 86 ? -21.418 5.829 20.194 1.00 56.75 86 GLU A C 1
ATOM 673 O O . GLU A 1 86 ? -21.380 4.987 21.090 1.00 56.75 86 GLU A O 1
ATOM 678 N N . GLU A 1 87 ? -21.117 5.495 18.931 1.00 52.47 87 GLU A N 1
ATOM 679 C CA . GLU A 1 87 ? -20.660 4.147 18.544 1.00 52.47 87 GLU A CA 1
ATOM 680 C C . GLU A 1 87 ? -19.211 3.871 18.983 1.00 52.47 87 GLU A C 1
ATOM 682 O O . GLU A 1 87 ? -18.814 2.717 19.205 1.00 52.47 87 GLU A O 1
ATOM 687 N N . LEU A 1 88 ? -18.386 4.919 19.074 1.00 53.25 88 LEU A N 1
ATOM 688 C CA . LEU A 1 88 ? -17.005 4.811 19.527 1.00 53.25 88 LEU A CA 1
ATOM 689 C C . LEU A 1 88 ? -16.902 4.612 21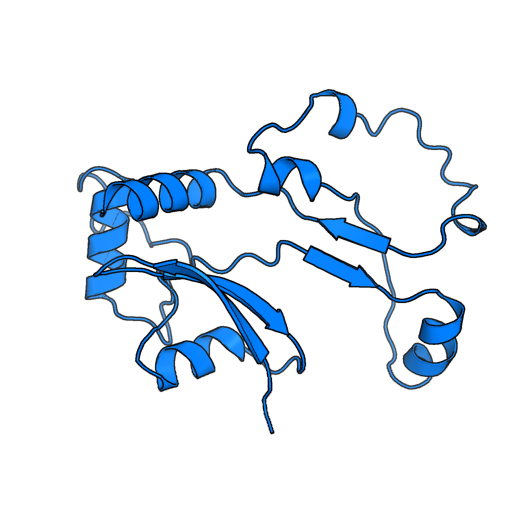.028 1.00 53.25 88 LEU A C 1
ATOM 691 O O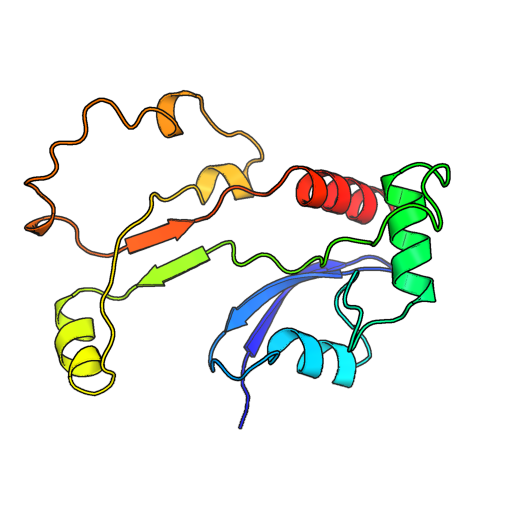 . LEU A 1 88 ? -15.992 3.904 21.417 1.00 53.25 88 LEU A O 1
ATOM 695 N N . GLU A 1 89 ? -17.765 5.172 21.870 1.00 54.22 89 GLU A N 1
ATOM 696 C CA . GLU A 1 89 ? -17.707 4.966 23.322 1.00 54.22 89 GLU A CA 1
ATOM 697 C C . GLU A 1 89 ? -17.928 3.488 23.676 1.00 54.22 89 GLU A C 1
ATOM 699 O O . GLU A 1 89 ? -17.083 2.889 24.350 1.00 54.22 89 GLU A O 1
ATOM 704 N N . GLU A 1 90 ? -18.954 2.850 23.095 1.00 56.94 90 GLU A N 1
ATOM 705 C CA . GLU A 1 90 ? -19.193 1.406 23.248 1.00 56.94 90 GLU A CA 1
ATOM 706 C C . GLU A 1 90 ? -18.007 0.558 22.744 1.00 56.94 90 GLU A C 1
ATOM 708 O O . GLU A 1 90 ? -17.626 -0.448 23.353 1.00 56.94 90 GLU A O 1
ATOM 713 N N . ARG A 1 91 ? -17.367 0.957 21.635 1.00 50.81 91 ARG A N 1
ATOM 714 C CA . ARG A 1 91 ? -16.212 0.237 21.066 1.00 50.81 91 ARG A CA 1
ATOM 715 C C . ARG A 1 91 ? -14.876 0.574 21.734 1.00 50.81 91 ARG A C 1
ATOM 717 O O . ARG A 1 91 ? -14.001 -0.290 21.788 1.00 50.81 91 ARG A O 1
ATOM 724 N N . ALA A 1 92 ? -14.683 1.779 22.247 1.00 48.00 92 ALA A N 1
ATOM 725 C CA . ALA A 1 92 ? -13.439 2.272 22.837 1.00 48.00 92 ALA A CA 1
ATOM 726 C C . ALA A 1 92 ? -13.276 1.799 24.282 1.00 48.00 92 ALA A C 1
ATOM 728 O O . ALA A 1 92 ? -12.151 1.505 24.692 1.00 48.00 92 ALA A O 1
ATOM 729 N N . GLU A 1 93 ? -14.368 1.598 25.028 1.00 48.44 93 GLU A N 1
ATOM 730 C CA . GLU A 1 93 ? -14.314 0.829 26.279 1.00 48.44 93 GLU A CA 1
ATOM 731 C C . GLU A 1 93 ? -13.736 -0.575 26.043 1.00 48.44 93 GLU A C 1
ATOM 733 O O . GLU A 1 93 ? -12.951 -1.083 26.850 1.00 48.44 93 GLU A O 1
ATOM 738 N N . SER A 1 94 ? -14.038 -1.172 24.885 1.00 50.19 94 SER A N 1
ATOM 739 C CA . SER A 1 94 ? -13.480 -2.467 24.487 1.00 50.19 94 SER A CA 1
ATOM 740 C C . SER A 1 94 ? -12.045 -2.388 23.926 1.00 50.19 94 SER A C 1
ATOM 742 O O . SER A 1 94 ? -11.316 -3.384 23.959 1.00 50.19 94 SER A O 1
ATOM 744 N N . ILE A 1 95 ? -11.590 -1.216 23.459 1.00 40.53 95 ILE A N 1
ATOM 745 C CA . ILE A 1 95 ? -10.272 -1.004 22.836 1.00 40.53 95 ILE A CA 1
ATOM 746 C C . ILE A 1 95 ? -9.660 0.316 23.343 1.00 40.53 95 ILE A C 1
ATOM 748 O O . ILE A 1 95 ? -9.909 1.386 22.799 1.00 40.53 95 ILE A O 1
ATOM 752 N N . LYS A 1 96 ? -8.795 0.234 24.365 1.00 38.66 96 LYS A N 1
ATOM 753 C CA . LYS A 1 96 ? -8.074 1.373 24.979 1.00 38.66 96 LYS A CA 1
ATOM 754 C C . LYS A 1 96 ? -7.268 2.205 23.960 1.00 38.66 96 LYS A C 1
ATOM 756 O O . LYS A 1 96 ? -6.088 1.919 23.747 1.00 38.66 96 LYS A O 1
ATOM 761 N N . LEU A 1 97 ? -7.835 3.267 23.390 1.00 37.09 97 LEU A N 1
ATOM 762 C CA . LEU A 1 97 ? -7.130 4.189 22.485 1.00 37.09 97 LEU A CA 1
ATOM 763 C C . LEU A 1 97 ? -7.380 5.662 22.852 1.00 37.09 97 LEU A C 1
ATOM 765 O O . LEU A 1 97 ? -8.472 6.033 23.262 1.00 37.09 97 LEU A O 1
ATOM 769 N N . LYS A 1 98 ? -6.340 6.500 22.716 1.00 35.06 98 LYS A N 1
ATOM 770 C CA . LYS A 1 98 ? -6.392 7.968 22.867 1.00 35.06 98 LYS A CA 1
ATOM 771 C C . LYS A 1 98 ? -6.286 8.606 21.477 1.00 35.06 98 LYS A C 1
ATOM 773 O O . LYS A 1 98 ? -5.307 8.336 20.783 1.00 35.06 98 LYS A O 1
ATOM 778 N N . LEU A 1 99 ? -7.263 9.426 21.087 1.00 39.34 99 LEU A N 1
ATOM 779 C CA . LEU A 1 99 ? -7.373 10.043 19.755 1.00 39.34 99 LEU A CA 1
ATOM 780 C C . LEU A 1 99 ? -6.899 11.509 19.732 1.00 39.34 99 LEU A C 1
ATOM 782 O O . LEU A 1 99 ? -6.898 12.191 20.757 1.00 39.34 99 LEU A O 1
ATOM 786 N N . LYS A 1 100 ? -6.457 11.963 18.551 1.00 34.81 100 LYS A N 1
ATOM 787 C CA . LYS A 1 100 ? -6.056 13.340 18.209 1.00 34.81 100 LYS A CA 1
ATOM 788 C C . LYS A 1 100 ? -6.385 13.559 16.717 1.00 34.81 100 LYS A C 1
ATOM 790 O O . LYS A 1 100 ? -6.017 12.702 15.918 1.00 34.81 100 LYS A O 1
ATOM 795 N N . GLU A 1 101 ? -7.079 14.640 16.363 1.00 48.75 101 GLU A N 1
ATOM 796 C CA . GLU A 1 101 ? -7.724 14.853 15.042 1.00 48.75 101 GLU A CA 1
ATOM 797 C C . GLU A 1 101 ? -6.840 15.559 13.987 1.00 48.75 101 GLU A C 1
ATOM 799 O O . GLU A 1 101 ? -5.887 16.260 14.338 1.00 48.75 101 GLU A O 1
ATOM 804 N N . ILE A 1 102 ? -7.156 15.354 12.693 1.00 39.91 102 ILE A N 1
ATOM 805 C CA . ILE A 1 102 ? -6.466 15.869 11.483 1.00 39.91 102 ILE A CA 1
ATOM 806 C C . ILE A 1 102 ? -7.533 16.195 10.396 1.00 39.91 102 ILE A C 1
ATOM 808 O O . ILE A 1 102 ? -8.537 15.491 10.353 1.00 39.91 102 ILE A O 1
ATOM 812 N N . PRO A 1 103 ? -7.353 17.218 9.533 1.00 42.31 103 PRO A N 1
ATOM 813 C CA . PRO A 1 103 ? -8.325 17.639 8.497 1.00 42.31 103 PRO A CA 1
ATOM 814 C C . PRO A 1 103 ? -8.570 16.662 7.314 1.00 42.31 103 PRO A C 1
ATOM 816 O O . PRO A 1 103 ? -7.734 15.805 7.025 1.00 42.31 103 PRO A O 1
ATOM 819 N N . ASP A 1 104 ? -9.710 16.832 6.617 1.00 45.62 104 ASP A N 1
ATOM 820 C CA . ASP A 1 104 ? -10.175 16.091 5.419 1.00 45.62 104 ASP A CA 1
ATOM 821 C C . ASP A 1 104 ? -9.656 16.714 4.108 1.00 45.62 104 ASP A C 1
ATOM 823 O O . ASP A 1 104 ? -9.961 17.868 3.826 1.00 45.62 104 ASP A O 1
ATOM 827 N N . VAL A 1 105 ? -8.929 15.961 3.269 1.00 48.81 105 VAL A N 1
ATOM 828 C CA . VAL A 1 105 ? -8.573 16.392 1.898 1.00 48.81 105 VAL A CA 1
ATOM 829 C C . VAL A 1 105 ? -9.029 15.436 0.773 1.00 48.81 105 VAL A C 1
ATOM 831 O O . VAL A 1 105 ? -8.374 15.310 -0.266 1.00 48.81 105 VAL A O 1
ATOM 834 N N . SER A 1 106 ? -10.138 14.705 0.953 1.00 42.38 106 SER A N 1
ATOM 835 C CA . SER A 1 106 ? -10.598 13.645 0.022 1.00 42.38 106 SER A CA 1
ATOM 836 C C . SER A 1 106 ? -10.937 14.141 -1.355 1.00 42.38 106 SER A C 1
ATOM 838 O O . SER A 1 106 ? -10.621 13.474 -2.344 1.00 42.38 106 SER A O 1
ATOM 840 N N . ALA A 1 107 ? -11.612 15.281 -1.415 1.00 44.66 107 ALA A N 1
ATOM 841 C CA . ALA A 1 107 ? -11.992 15.903 -2.666 1.00 44.66 107 ALA A CA 1
ATOM 842 C C . ALA A 1 107 ? -10.744 16.190 -3.512 1.00 44.66 107 ALA A C 1
ATOM 844 O O . ALA A 1 107 ? -10.690 15.778 -4.670 1.00 44.66 107 ALA A O 1
ATOM 845 N N . ALA A 1 108 ? -9.703 16.742 -2.887 1.00 48.91 108 ALA A N 1
ATOM 846 C CA . ALA A 1 108 ? -8.467 17.121 -3.555 1.00 48.91 108 ALA A CA 1
ATOM 847 C C . ALA A 1 108 ? -7.675 15.931 -4.131 1.00 48.91 108 ALA A C 1
ATOM 849 O O . ALA A 1 108 ? -7.043 16.041 -5.181 1.00 48.91 108 ALA A O 1
ATOM 850 N N . ILE A 1 109 ? -7.729 14.753 -3.495 1.00 44.41 109 ILE A N 1
ATOM 851 C CA . ILE A 1 109 ? -7.092 13.536 -4.036 1.00 44.41 109 ILE A CA 1
ATOM 852 C C . ILE A 1 109 ? -7.840 13.008 -5.258 1.00 44.41 109 ILE A C 1
ATOM 854 O O . ILE A 1 109 ? -7.213 12.497 -6.185 1.00 44.41 109 ILE A O 1
ATOM 858 N N . ARG A 1 110 ? -9.174 13.111 -5.265 1.00 44.56 110 ARG A N 1
ATOM 859 C CA . ARG A 1 110 ? -10.002 12.620 -6.375 1.00 44.56 110 ARG A CA 1
ATOM 860 C C . ARG A 1 110 ? -9.904 13.510 -7.611 1.00 44.56 110 ARG A C 1
ATOM 862 O O . ARG A 1 110 ? -9.991 12.991 -8.720 1.00 44.56 110 ARG A O 1
ATOM 869 N N . THR A 1 111 ? -9.737 14.819 -7.428 1.00 45.50 111 THR A N 1
ATOM 870 C CA . THR A 1 111 ? -9.711 15.808 -8.519 1.00 45.50 111 THR A CA 1
ATOM 871 C C . THR A 1 111 ? -8.299 16.198 -8.954 1.00 45.50 111 THR A C 1
ATOM 873 O O . THR A 1 111 ? -8.120 16.629 -10.088 1.00 45.50 111 THR A O 1
ATOM 876 N N . GLY A 1 112 ? -7.289 16.013 -8.097 1.00 40.94 112 GLY A N 1
ATOM 877 C CA . GLY A 1 112 ? -5.903 16.404 -8.371 1.00 40.94 112 GLY A CA 1
ATOM 878 C C . GLY A 1 112 ? -5.593 17.885 -8.110 1.00 40.94 112 GLY A C 1
ATOM 879 O O . GLY A 1 112 ? -4.441 18.287 -8.276 1.00 40.94 112 GLY A O 1
ATOM 880 N N . GLU A 1 113 ? -6.575 18.670 -7.660 1.00 44.38 113 GLU A N 1
ATOM 881 C CA . GLU A 1 113 ? -6.448 20.086 -7.295 1.00 44.38 113 GLU A CA 1
ATOM 882 C C . GLU A 1 113 ? -6.585 20.227 -5.770 1.00 44.38 113 GLU A C 1
ATOM 884 O O . GLU A 1 113 ? -7.554 19.742 -5.194 1.00 44.38 113 GLU A O 1
ATOM 889 N N . ILE A 1 114 ? -5.596 20.842 -5.112 1.00 47.41 114 ILE A N 1
ATOM 890 C CA . ILE A 1 114 ? -5.653 21.221 -3.689 1.00 47.41 114 ILE A CA 1
ATOM 891 C C . ILE A 1 114 ? -5.823 22.739 -3.671 1.00 47.41 114 ILE A C 1
ATOM 893 O O . ILE A 1 114 ? -4.963 23.430 -4.224 1.00 47.41 114 ILE A O 1
ATOM 897 N N . ASP A 1 115 ? -6.903 23.241 -3.076 1.00 46.00 115 ASP A N 1
ATOM 898 C CA . ASP A 1 115 ? -7.157 24.680 -2.990 1.00 46.00 115 ASP A CA 1
ATOM 899 C C . ASP A 1 115 ? -6.299 25.306 -1.874 1.00 46.00 115 ASP A C 1
ATOM 901 O O . ASP A 1 115 ? -6.064 24.689 -0.831 1.00 46.00 115 ASP A O 1
ATOM 905 N N . GLU A 1 116 ? -5.798 26.531 -2.064 1.00 45.72 116 GLU A N 1
ATOM 906 C CA . GLU A 1 116 ? -4.950 27.204 -1.057 1.00 45.72 116 GLU A CA 1
ATOM 907 C C . GLU A 1 116 ? -5.719 27.511 0.246 1.00 45.72 116 GLU A C 1
ATOM 909 O O . GLU A 1 116 ? -5.113 27.650 1.314 1.00 45.72 116 GLU A O 1
ATOM 914 N N . GLU A 1 117 ? -7.053 27.562 0.185 1.00 49.09 117 GLU A N 1
ATOM 915 C CA . GLU A 1 117 ? -7.931 27.729 1.349 1.00 49.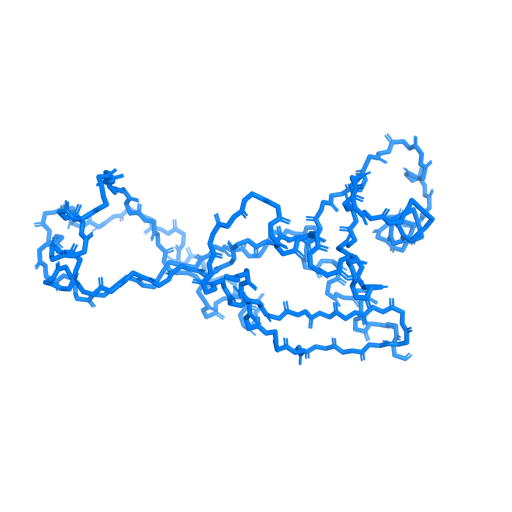09 117 GLU A CA 1
ATOM 916 C C . GLU A 1 117 ? -7.931 26.502 2.280 1.00 49.09 117 GLU A C 1
ATOM 918 O O . GLU A 1 117 ? -7.962 26.678 3.500 1.00 49.09 117 GLU A O 1
ATOM 923 N N . ASP A 1 118 ? -7.762 25.282 1.753 1.00 47.03 118 ASP A N 1
ATOM 924 C CA . ASP A 1 118 ? -7.727 24.038 2.545 1.00 47.03 118 ASP A CA 1
ATOM 925 C C . ASP A 1 118 ? -6.483 23.945 3.453 1.00 47.03 118 ASP A C 1
ATOM 927 O O . ASP A 1 118 ? -6.440 23.175 4.417 1.00 47.03 118 ASP A O 1
ATOM 931 N N . MET A 1 119 ? -5.449 24.747 3.174 1.00 44.25 119 MET A N 1
ATOM 932 C CA . MET A 1 119 ? -4.234 24.834 3.990 1.00 44.25 119 MET A CA 1
ATOM 933 C C . MET A 1 119 ? -4.330 25.852 5.137 1.00 44.25 119 MET A C 1
ATOM 935 O O . MET A 1 119 ? -3.431 25.905 5.987 1.00 44.25 119 MET A O 1
ATOM 939 N N . ASN A 1 120 ? -5.380 26.677 5.192 1.00 43.78 120 ASN A N 1
ATOM 940 C CA . ASN A 1 120 ? -5.418 27.837 6.077 1.00 43.78 120 ASN A CA 1
ATOM 941 C C . ASN A 1 120 ? -6.088 27.518 7.429 1.00 43.78 120 ASN A C 1
ATOM 943 O O . ASN A 1 120 ? -7.265 27.768 7.662 1.00 43.78 120 ASN A O 1
ATOM 947 N N . LEU A 1 121 ? -5.298 26.995 8.372 1.00 50.03 121 LEU A N 1
ATOM 948 C CA . LEU A 1 121 ? -5.722 26.669 9.749 1.00 50.03 121 LEU A CA 1
ATOM 949 C C . LEU A 1 121 ? -5.882 27.904 10.669 1.00 50.03 121 LEU A C 1
ATOM 951 O O . LEU A 1 121 ? -6.156 27.775 11.867 1.00 50.03 121 LEU A O 1
ATOM 955 N N . ALA A 1 122 ? -5.680 29.114 10.143 1.00 37.22 122 ALA A N 1
ATOM 956 C CA . ALA A 1 122 ? -5.724 30.363 10.895 1.00 37.22 122 ALA A CA 1
ATOM 957 C C . ALA A 1 122 ? -7.166 30.893 11.009 1.00 37.22 122 ALA A C 1
ATOM 959 O O . ALA A 1 122 ? -7.575 31.778 10.265 1.00 37.22 122 ALA A O 1
ATOM 960 N N . GLY A 1 123 ? -7.942 30.358 11.956 1.00 40.84 123 GLY A N 1
ATOM 961 C CA . GLY A 1 123 ? -9.310 30.837 12.222 1.00 40.84 123 GLY A CA 1
ATOM 962 C C . GLY A 1 123 ? -10.272 29.808 12.812 1.00 40.84 123 GLY A C 1
ATOM 963 O O . GLY A 1 123 ? -11.397 30.161 13.156 1.00 40.84 123 GLY A O 1
ATOM 964 N N . VAL A 1 124 ? -9.843 28.553 12.955 1.00 44.34 124 VAL A N 1
ATOM 965 C CA . VAL A 1 124 ? -10.668 27.490 13.539 1.00 44.34 124 VAL A CA 1
ATOM 966 C C . VAL A 1 124 ? -10.902 27.774 15.028 1.00 44.34 124 VAL A C 1
ATOM 968 O O . VAL A 1 124 ? -9.953 27.921 15.798 1.00 44.34 124 VAL A O 1
ATOM 971 N N . ASP A 1 125 ? -12.168 27.877 15.439 1.00 42.38 125 ASP A N 1
ATOM 972 C CA . ASP A 1 125 ? -12.557 27.999 16.846 1.00 42.38 125 ASP A CA 1
ATOM 973 C C . ASP A 1 125 ? -12.534 26.616 17.510 1.00 42.38 125 ASP A C 1
ATOM 975 O O . ASP A 1 125 ? -13.476 25.828 17.427 1.00 42.38 125 ASP A O 1
ATOM 979 N N . TRP A 1 126 ? -11.419 26.336 18.181 1.00 42.56 126 TRP A N 1
ATOM 980 C CA . TRP A 1 126 ? -11.076 25.056 18.810 1.00 42.56 126 TRP A CA 1
ATOM 981 C C . TRP A 1 126 ? -11.997 24.620 19.960 1.00 42.56 126 TRP A C 1
ATOM 983 O O . TRP A 1 126 ? -11.762 23.577 20.565 1.00 42.56 126 TRP A O 1
ATOM 993 N N . LYS A 1 127 ? -13.017 25.414 20.308 1.00 36.16 127 LYS A N 1
ATOM 994 C CA . LYS A 1 127 ? -13.976 25.103 21.378 1.00 36.16 127 LYS A CA 1
ATOM 995 C C . LYS A 1 127 ? -15.280 24.466 20.894 1.00 36.16 127 LYS A C 1
ATOM 997 O O . LYS A 1 127 ? -16.073 24.066 21.736 1.00 36.16 127 LYS A O 1
ATOM 1002 N N . LYS A 1 128 ? -15.503 24.339 19.581 1.00 39.56 128 LYS A N 1
ATOM 1003 C CA . LYS A 1 128 ? -16.724 23.746 18.993 1.00 39.56 128 LYS A CA 1
ATOM 1004 C C . LYS A 1 128 ? -16.557 22.292 18.532 1.00 39.56 128 LYS A C 1
ATOM 1006 O O . LYS A 1 128 ? -17.208 21.849 17.595 1.00 39.56 128 LYS A O 1
ATOM 1011 N N . LEU A 1 129 ? -15.662 21.549 19.179 1.00 40.97 129 LEU A N 1
ATOM 1012 C CA . LEU A 1 129 ? -15.375 20.147 18.847 1.00 40.97 129 LEU A CA 1
ATOM 1013 C C . LEU A 1 129 ? -16.534 19.193 19.185 1.00 40.97 129 LEU A C 1
ATOM 1015 O O . LEU A 1 129 ? -16.631 18.118 18.609 1.00 40.97 129 LEU A O 1
ATOM 1019 N N . GLU A 1 130 ? -17.432 19.603 20.081 1.00 40.84 130 GLU A N 1
ATOM 1020 C CA . GLU A 1 130 ? -18.587 18.814 20.536 1.00 40.84 130 GLU A CA 1
ATOM 1021 C C . GLU A 1 130 ? -19.744 18.778 19.514 1.00 40.84 130 GLU A C 1
ATOM 1023 O O . GLU A 1 130 ? -20.693 18.023 19.691 1.00 40.84 130 GLU A O 1
ATOM 1028 N N . GLU A 1 131 ? -19.673 19.572 18.438 1.00 38.75 131 GLU A N 1
ATOM 1029 C CA . GLU A 1 131 ? -20.736 19.703 17.425 1.00 38.75 131 GLU A CA 1
ATOM 1030 C C . GLU A 1 131 ? -20.429 18.950 16.112 1.00 38.75 131 GLU A C 1
ATOM 1032 O O . GLU A 1 131 ? -21.206 19.028 15.160 1.00 38.75 131 GLU A O 1
ATOM 1037 N N . ILE A 1 132 ? -19.302 18.231 16.029 1.00 39.09 132 ILE A N 1
ATOM 1038 C CA . ILE A 1 132 ? -18.825 17.600 14.789 1.00 39.09 132 ILE A CA 1
ATOM 1039 C C . ILE A 1 132 ? -19.195 16.107 14.785 1.00 39.09 132 ILE A C 1
ATOM 1041 O O . ILE A 1 132 ? -18.559 15.284 15.444 1.00 39.09 132 ILE A O 1
ATOM 1045 N N . SER A 1 133 ? -20.244 15.758 14.038 1.00 37.25 133 SER A N 1
ATOM 1046 C CA . SER A 1 133 ? -20.711 14.382 13.833 1.00 37.25 133 SER A CA 1
ATOM 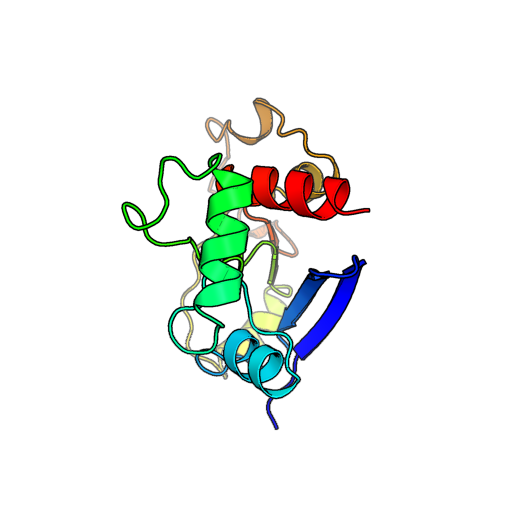1047 C C . SER A 1 133 ? -19.964 13.715 12.667 1.00 37.25 133 SER A C 1
ATOM 1049 O O . SER A 1 133 ? -20.202 14.050 11.505 1.00 37.25 133 SER A O 1
ATOM 1051 N N . GLY A 1 134 ? -19.078 12.764 12.981 1.00 45.47 134 GLY A N 1
ATOM 1052 C CA . GLY A 1 134 ? -18.346 11.943 12.008 1.00 45.47 134 GLY A CA 1
ATOM 1053 C C . GLY A 1 134 ? -17.074 12.606 11.467 1.00 45.47 134 GLY A C 1
ATOM 1054 O O . GLY A 1 134 ? -17.078 13.773 11.084 1.00 45.47 134 GLY A O 1
ATOM 1055 N N . TRP A 1 135 ? -15.969 11.852 11.430 1.00 51.28 135 TRP A N 1
ATOM 1056 C CA . TRP A 1 135 ? -14.673 12.348 10.950 1.00 51.28 135 TRP A CA 1
ATOM 1057 C C . TRP A 1 135 ? -14.215 11.539 9.739 1.00 51.28 135 TRP A C 1
ATOM 1059 O O . TRP A 1 135 ? -13.814 10.379 9.877 1.00 51.28 135 TRP A O 1
ATOM 1069 N N . ASP A 1 136 ? -14.224 12.176 8.571 1.00 51.31 136 ASP A N 1
ATOM 1070 C CA . ASP A 1 136 ? -13.523 11.712 7.378 1.00 51.31 136 ASP A CA 1
ATOM 1071 C C . ASP A 1 136 ? -12.168 12.432 7.341 1.00 51.31 136 ASP A C 1
ATOM 1073 O O . ASP A 1 136 ? -12.084 13.614 7.051 1.00 51.31 136 ASP A O 1
ATOM 1077 N N . ILE A 1 137 ? -11.078 11.748 7.689 1.00 58.53 137 ILE A N 1
ATOM 1078 C CA . ILE A 1 137 ? -9.722 12.301 7.568 1.00 58.53 137 ILE A CA 1
ATOM 1079 C C . ILE A 1 137 ? -9.137 11.780 6.274 1.00 58.53 137 ILE A C 1
ATOM 1081 O O . ILE A 1 137 ? -9.023 10.565 6.087 1.00 58.53 137 ILE A O 1
ATOM 1085 N N . ILE A 1 138 ? -8.712 12.682 5.398 1.00 57.75 138 ILE A N 1
ATOM 1086 C CA . ILE A 1 138 ? -8.047 12.303 4.162 1.00 57.75 138 ILE A CA 1
ATOM 1087 C C . ILE A 1 138 ? -6.701 13.001 4.082 1.00 57.75 138 ILE A C 1
ATOM 1089 O O . ILE A 1 138 ? -6.589 14.173 4.408 1.00 57.75 138 ILE A O 1
ATOM 1093 N N . ALA A 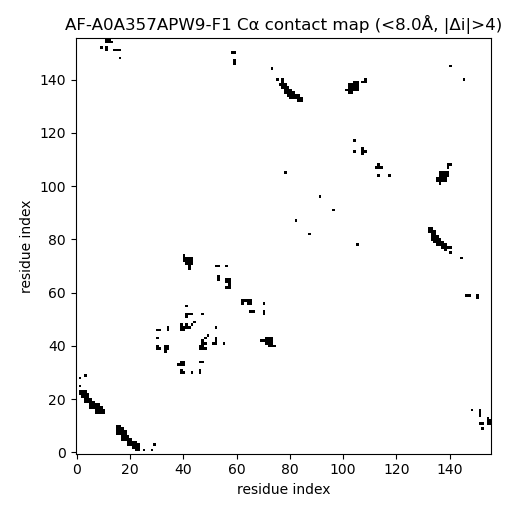1 139 ? -5.663 12.244 3.732 1.00 59.81 139 ALA A N 1
ATOM 1094 C CA . ALA A 1 139 ? -4.277 12.689 3.695 1.00 59.81 139 ALA A CA 1
ATOM 1095 C C . ALA A 1 139 ? -3.865 13.052 2.262 1.00 59.81 139 ALA A C 1
ATOM 1097 O O . ALA A 1 139 ? -4.038 12.218 1.378 1.00 59.81 139 ALA A O 1
ATOM 1098 N N . PRO A 1 140 ? -3.270 14.234 2.010 1.00 62.50 140 PRO A N 1
ATOM 1099 C CA . PRO A 1 140 ? -2.963 14.677 0.655 1.00 62.50 140 PRO A CA 1
ATOM 1100 C C . PRO A 1 140 ? -2.004 13.713 -0.035 1.00 62.50 140 PRO A C 1
ATOM 1102 O O . PRO A 1 140 ? -1.043 13.230 0.569 1.00 62.50 140 PRO A O 1
ATOM 1105 N N . LEU A 1 141 ? -2.248 13.476 -1.326 1.00 66.00 141 LEU A N 1
ATOM 1106 C CA . LEU A 1 141 ? -1.443 12.553 -2.114 1.00 66.00 141 LEU A CA 1
ATOM 1107 C C . LEU A 1 141 ? -0.009 13.096 -2.253 1.00 66.00 141 LEU A C 1
ATOM 1109 O O . LEU A 1 141 ? 0.172 14.164 -2.846 1.00 66.00 141 LEU A O 1
ATOM 1113 N N . PRO A 1 142 ? 1.022 12.387 -1.760 1.00 73.25 142 PRO A N 1
ATOM 1114 C CA . PRO A 1 142 ? 2.397 12.860 -1.860 1.00 73.25 142 PRO A CA 1
ATOM 1115 C C . PRO A 1 142 ? 2.864 12.987 -3.316 1.00 73.25 142 PRO A C 1
ATOM 1117 O O . PRO A 1 142 ? 2.484 12.180 -4.167 1.00 73.25 142 PRO A O 1
ATOM 1120 N N . ASP A 1 143 ? 3.768 13.926 -3.601 1.00 71.25 143 ASP A N 1
ATOM 1121 C CA . ASP A 1 143 ? 4.245 14.186 -4.971 1.00 71.25 143 ASP A CA 1
ATOM 1122 C C . ASP A 1 143 ? 4.863 12.959 -5.659 1.00 71.25 143 ASP A C 1
ATOM 1124 O O . ASP A 1 143 ? 4.680 12.753 -6.860 1.00 71.25 143 ASP A O 1
ATOM 1128 N N . TYR A 1 144 ? 5.566 12.103 -4.908 1.00 71.50 144 TYR A N 1
ATOM 1129 C CA . TYR A 1 144 ? 6.127 10.859 -5.453 1.00 71.50 144 TYR A CA 1
ATOM 1130 C C . TYR A 1 144 ? 5.028 9.896 -5.936 1.00 71.50 144 TYR A C 1
ATOM 1132 O O . TYR A 1 144 ? 5.204 9.160 -6.910 1.00 71.50 144 TYR A O 1
ATOM 1140 N N . PHE A 1 145 ? 3.871 9.940 -5.279 1.00 74.50 145 PHE A N 1
ATOM 1141 C CA . PHE A 1 145 ? 2.715 9.104 -5.553 1.00 74.50 145 PHE A CA 1
ATOM 1142 C C . PHE A 1 145 ? 1.888 9.656 -6.726 1.00 74.50 145 PHE A C 1
ATOM 1144 O O . PHE A 1 145 ? 1.447 8.881 -7.573 1.00 74.50 145 PHE A O 1
ATOM 1151 N N . LYS A 1 146 ? 1.793 10.988 -6.869 1.00 73.81 146 LYS A N 1
ATOM 1152 C CA . LYS A 1 146 ? 1.243 11.646 -8.074 1.00 73.81 146 LYS A CA 1
ATOM 1153 C C . LYS A 1 146 ? 2.002 11.235 -9.341 1.00 73.81 146 LYS A C 1
ATOM 1155 O O . LYS A 1 146 ? 1.400 10.737 -10.288 1.00 73.81 146 LYS A O 1
ATOM 1160 N N . ARG A 1 147 ? 3.339 11.310 -9.321 1.00 75.19 147 ARG A N 1
ATOM 1161 C CA . ARG A 1 147 ? 4.183 10.859 -10.449 1.00 75.19 147 ARG A CA 1
ATOM 1162 C C . ARG A 1 147 ? 4.016 9.374 -10.764 1.00 75.19 147 ARG A C 1
ATOM 1164 O O . ARG A 1 147 ? 4.178 8.948 -11.903 1.00 75.19 147 ARG A O 1
ATOM 1171 N N . ALA A 1 148 ? 3.735 8.548 -9.757 1.00 73.81 148 ALA A N 1
ATOM 1172 C CA . ALA A 1 148 ? 3.488 7.127 -9.982 1.00 73.81 148 ALA A CA 1
ATOM 1173 C C . ALA A 1 148 ? 2.181 6.889 -10.725 1.00 73.81 148 ALA A C 1
ATOM 1175 O O . ALA A 1 148 ? 2.150 6.044 -11.619 1.00 73.81 148 ALA A O 1
ATOM 1176 N N . LEU A 1 149 ? 1.140 7.655 -10.399 1.00 73.69 149 LEU A N 1
ATOM 1177 C CA . LEU A 1 149 ? -0.130 7.598 -11.108 1.00 73.69 149 LEU A CA 1
ATOM 1178 C C . LEU A 1 149 ? 0.048 7.956 -12.589 1.00 73.69 149 LEU A C 1
ATOM 1180 O O . LEU A 1 149 ? -0.412 7.203 -13.443 1.00 73.69 149 LEU A O 1
ATOM 1184 N N . GLU A 1 150 ? 0.794 9.022 -12.893 1.00 78.00 150 GLU A N 1
ATOM 1185 C CA . GLU A 1 150 ? 1.118 9.425 -14.272 1.00 78.00 150 GLU A CA 1
ATOM 1186 C C . GLU A 1 150 ? 1.799 8.290 -15.056 1.00 78.00 150 GLU A C 1
ATOM 1188 O O . GLU A 1 150 ? 1.413 7.973 -16.180 1.00 78.00 150 GLU A O 1
ATOM 1193 N N . ILE A 1 151 ? 2.780 7.618 -14.446 1.00 76.12 151 ILE A N 1
ATOM 1194 C CA . ILE A 1 151 ? 3.518 6.506 -15.069 1.00 76.12 151 ILE A CA 1
ATOM 1195 C C . ILE A 1 151 ? 2.620 5.300 -15.318 1.00 76.12 151 ILE A C 1
ATOM 1197 O O . ILE A 1 151 ? 2.725 4.651 -16.358 1.00 76.12 151 ILE A O 1
ATOM 1201 N N . ILE A 1 152 ? 1.763 4.976 -14.351 1.00 73.94 152 ILE A N 1
ATOM 1202 C CA . ILE A 1 152 ? 0.836 3.852 -14.452 1.00 73.94 152 ILE A CA 1
ATOM 1203 C C . ILE A 1 152 ? -0.190 4.125 -15.563 1.00 73.94 152 ILE A C 1
ATOM 1205 O O . ILE A 1 152 ? -0.439 3.240 -16.379 1.00 73.94 152 ILE A O 1
ATOM 1209 N N . GLN A 1 153 ? -0.713 5.350 -15.652 1.00 75.38 153 GLN A N 1
ATOM 1210 C CA . GLN A 1 153 ? -1.658 5.771 -16.690 1.00 75.38 153 GLN A CA 1
ATOM 1211 C C . GLN A 1 153 ? -1.030 5.840 -18.090 1.00 75.38 153 GLN A C 1
ATOM 1213 O O . GLN A 1 153 ? -1.705 5.524 -19.069 1.00 75.38 153 GLN A O 1
ATOM 1218 N N . ALA A 1 154 ? 0.247 6.220 -18.191 1.00 75.69 154 ALA A N 1
ATOM 1219 C CA . ALA A 1 154 ? 0.993 6.273 -19.450 1.00 75.69 154 ALA A CA 1
ATOM 1220 C C . ALA A 1 154 ? 1.409 4.888 -19.978 1.00 75.69 154 ALA A C 1
ATOM 1222 O O . ALA A 1 154 ? 1.769 4.767 -21.144 1.00 75.69 154 ALA A O 1
ATOM 1223 N N . ALA A 1 155 ? 1.363 3.845 -19.144 1.00 67.38 155 ALA A N 1
ATOM 1224 C CA . ALA A 1 155 ? 1.694 2.468 -19.516 1.00 67.38 155 ALA A CA 1
ATOM 1225 C C . ALA A 1 155 ? 0.525 1.706 -20.186 1.00 67.38 155 ALA A C 1
ATOM 1227 O O . ALA A 1 155 ? 0.466 0.481 -20.069 1.00 67.38 155 ALA A O 1
ATOM 1228 N N . LYS A 1 156 ? -0.407 2.429 -20.823 1.00 55.66 156 LYS A N 1
ATOM 1229 C CA . LYS A 1 156 ? -1.489 1.878 -21.656 1.00 55.66 156 LYS A CA 1
ATOM 1230 C C . LYS A 1 156 ? -0.994 1.399 -23.016 1.00 55.66 156 LYS A C 1
ATOM 1232 O O . LYS A 1 156 ? -0.034 2.003 -23.542 1.00 55.66 156 LYS A O 1
#

Sequence (156 aa):
PVKISIEPLFVSDSYSYLEIELITGKSHQIRAQLASIGNPVIGDFKYGNRNANMAFLEKQHGGALKGKIKPDMFLHAYKLVMPEIEELEERAESIKLKLKEIPDVSAAIRTGEIDEEDMNLAGVDWKKLEEISGWDIIAPLPDYFKRALEIIQAAK

Secondary structure (DSSP, 8-state):
---EEEEEEEE-SS-EEEEEEESS--TTHHHHHHHHTT-PPTT-TTTS-HHHHHHHHHHHHTTTTTTTSPPPP-----EEEEPPHHHHHHHHHHS----------HHHHHHS---GGGG--TT--TT-GGG---EEEEPPPPHHHHHHHHHHHHT-

Nearest PDB structures (foldseek):
  1v9k-assembly2_B  TM=7.975E-01  e=5.804E-03  Escherichia coli
  1prz-assembly1_A  TM=7.415E-01  e=6.563E-03  Escherichia coli
  1v9f-assembly1_A  TM=6.972E-01  e=6.172E-03  Escherichia coli
  1xpi-assembly2_B  TM=7.333E-01  e=1.550E-02  Escherichia coli

pLDDT: mean 70.5, std 20.18, range [34.81, 96.69]

Mean predicted aligned error: 12.91 Å

Radius of gyration: 18.68 Å; Cα contacts (8 Å, |Δi|>4): 167; chains: 1; bounding box: 43×46×48 Å